Protein AF-A0A1I0KDM8-F1 (afdb_monomer_lite)

Foldseek 3Di:
DLLQLLLPPPQFPARPAFDQAPNDTFSTANPVQQETEHEDEDPLVPDDPVVNVVVLVVVLVVQVVVQVRSVVRVGHYAYEYADPVNLVSNCVVPVVCNVRYDHRPSD

Radius of gyration: 13.16 Å; chains: 1; bounding box: 30×24×37 Å

InterPro domains:
  IPR046277 Domain of unknown function DUF6310 [PF19829] (1-107)

Structure (mmCIF, N/CA/C/O backbone):
data_AF-A0A1I0KDM8-F1
#
_entry.id   AF-A0A1I0KDM8-F1
#
loop_
_atom_site.group_PDB
_atom_site.id
_atom_site.type_symbol
_atom_site.label_atom_id
_atom_site.label_alt_id
_atom_site.label_comp_id
_atom_site.label_asym_id
_atom_site.label_entity_id
_atom_site.label_seq_id
_atom_site.pdbx_PDB_ins_code
_atom_site.Cartn_x
_atom_site.Cartn_y
_atom_site.Cartn_z
_atom_site.occupancy
_atom_site.B_iso_or_equiv
_atom_site.auth_seq_id
_atom_site.auth_comp_id
_atom_site.auth_asym_id
_atom_site.auth_atom_id
_atom_site.pdbx_PDB_model_num
ATOM 1 N N . MET A 1 1 ? 9.424 -15.482 3.924 1.00 87.00 1 MET A N 1
ATOM 2 C CA . MET A 1 1 ? 10.002 -14.125 4.018 1.00 87.00 1 MET A CA 1
ATOM 3 C C . MET A 1 1 ? 8.924 -13.088 4.301 1.00 87.00 1 MET A C 1
ATOM 5 O O . MET A 1 1 ? 9.026 -12.451 5.334 1.00 87.00 1 MET A O 1
ATOM 9 N N . HIS A 1 2 ? 7.876 -12.999 3.472 1.00 95.50 2 HIS A N 1
ATOM 10 C CA . HIS A 1 2 ? 6.695 -12.147 3.681 1.00 95.50 2 HIS A CA 1
ATOM 11 C C . HIS A 1 2 ? 6.246 -12.006 5.147 1.00 95.50 2 HIS A C 1
ATOM 13 O O . HIS A 1 2 ? 6.337 -10.919 5.708 1.00 95.50 2 HIS A O 1
ATOM 19 N N . ASN A 1 3 ? 5.887 -13.119 5.799 1.00 95.31 3 ASN A N 1
ATOM 20 C CA . ASN A 1 3 ? 5.392 -13.101 7.182 1.00 95.31 3 ASN A CA 1
ATOM 21 C C . ASN A 1 3 ? 6.396 -12.494 8.161 1.00 95.31 3 ASN A C 1
ATOM 23 O O . ASN A 1 3 ? 6.010 -11.734 9.032 1.00 95.31 3 ASN A O 1
ATOM 27 N N . ARG A 1 4 ? 7.699 -12.745 7.970 1.00 95.69 4 ARG A N 1
ATOM 28 C CA . ARG A 1 4 ? 8.730 -12.117 8.801 1.00 95.69 4 ARG A CA 1
ATOM 29 C C . ARG A 1 4 ? 8.650 -10.595 8.684 1.00 95.69 4 ARG A C 1
ATOM 31 O O . ARG A 1 4 ? 8.684 -9.929 9.705 1.00 95.69 4 ARG A O 1
ATOM 38 N N . CYS A 1 5 ? 8.521 -10.045 7.481 1.00 96.94 5 CYS A N 1
ATOM 39 C CA . CYS A 1 5 ? 8.454 -8.595 7.291 1.00 96.94 5 CYS A CA 1
ATOM 40 C C . CYS A 1 5 ? 7.156 -7.993 7.849 1.00 96.94 5 CYS A C 1
ATOM 42 O O . CYS A 1 5 ? 7.208 -6.967 8.524 1.00 96.94 5 CYS A O 1
ATOM 44 N N . ALA A 1 6 ? 6.021 -8.669 7.651 1.00 97.56 6 ALA A N 1
ATOM 45 C CA . ALA A 1 6 ? 4.733 -8.288 8.234 1.00 97.56 6 ALA A CA 1
ATOM 46 C C . ALA A 1 6 ? 4.757 -8.302 9.777 1.00 97.56 6 ALA A C 1
ATOM 48 O O . ALA A 1 6 ? 4.365 -7.335 10.433 1.00 97.56 6 ALA A O 1
ATOM 49 N N . ASP A 1 7 ? 5.333 -9.348 10.372 1.00 97.44 7 ASP A N 1
ATOM 50 C CA . ASP A 1 7 ? 5.483 -9.489 11.823 1.00 97.44 7 ASP A CA 1
ATOM 51 C C . ASP A 1 7 ? 6.394 -8.419 12.432 1.00 97.44 7 ASP A C 1
ATOM 53 O O . ASP A 1 7 ? 6.297 -8.133 13.626 1.00 97.44 7 ASP A O 1
ATOM 57 N N . HIS A 1 8 ? 7.293 -7.837 11.634 1.00 97.12 8 HIS A N 1
ATOM 58 C CA . HIS A 1 8 ? 8.235 -6.809 12.074 1.00 97.12 8 HIS A CA 1
ATOM 59 C C . HIS A 1 8 ? 7.763 -5.380 11.790 1.00 97.12 8 HIS A C 1
ATOM 61 O O . HIS A 1 8 ? 8.453 -4.452 12.211 1.00 97.12 8 HIS A O 1
ATOM 67 N N . VAL A 1 9 ? 6.577 -5.183 11.191 1.00 97.69 9 VAL A N 1
ATOM 68 C CA . VAL A 1 9 ? 5.954 -3.852 11.110 1.00 97.69 9 VAL A CA 1
ATOM 69 C C . VAL A 1 9 ? 5.948 -3.219 12.516 1.00 97.69 9 VAL A C 1
ATOM 71 O O . VAL A 1 9 ? 5.490 -3.857 13.479 1.00 97.69 9 VAL A O 1
ATOM 74 N N . PRO A 1 10 ? 6.475 -1.988 12.683 1.00 95.81 10 PRO A N 1
ATOM 75 C CA . PRO A 1 10 ? 6.594 -1.360 13.993 1.00 95.81 10 PRO A CA 1
ATOM 76 C C . PRO A 1 10 ? 5.251 -1.312 14.717 1.00 95.81 10 PRO A C 1
ATOM 78 O O . PRO A 1 10 ? 4.251 -0.882 14.149 1.00 95.81 10 PRO A O 1
ATOM 81 N N . PHE A 1 11 ? 5.223 -1.752 15.976 1.00 95.69 11 PHE A N 1
ATOM 82 C CA . PHE A 1 11 ? 4.005 -1.804 16.796 1.00 95.69 11 PHE A CA 1
ATOM 83 C C . PHE A 1 11 ? 2.839 -2.611 16.185 1.00 95.69 11 PHE A C 1
ATOM 85 O O . PHE A 1 11 ? 1.679 -2.335 16.489 1.00 95.69 11 PHE A O 1
ATOM 92 N N . ASN A 1 12 ? 3.125 -3.619 15.348 1.00 97.12 12 ASN A N 1
ATOM 93 C CA . ASN A 1 12 ? 2.105 -4.559 14.884 1.00 97.12 12 ASN A CA 1
ATOM 94 C C . ASN A 1 12 ? 1.482 -5.318 16.073 1.00 97.12 12 ASN A C 1
ATOM 96 O O . ASN A 1 12 ? 2.191 -6.001 16.816 1.00 97.12 12 ASN A O 1
ATOM 100 N N . ALA A 1 13 ? 0.162 -5.198 16.231 1.00 95.62 13 ALA A N 1
ATOM 101 C CA . ALA A 1 13 ? -0.637 -5.876 17.251 1.00 95.62 13 ALA A CA 1
ATOM 102 C C . ALA A 1 13 ? -1.020 -7.319 16.865 1.00 95.62 13 ALA A C 1
ATOM 104 O O . ALA A 1 13 ? -1.479 -8.079 17.712 1.00 95.62 13 ALA A O 1
ATOM 105 N N . PHE A 1 14 ? -0.828 -7.695 15.599 1.00 93.50 14 PHE A N 1
ATOM 106 C CA . PHE A 1 14 ? -1.165 -8.998 15.027 1.00 93.50 14 PHE A CA 1
ATOM 107 C C . PHE A 1 14 ? 0.111 -9.667 14.498 1.00 93.50 14 PHE A C 1
ATOM 109 O O . PHE A 1 14 ? 0.272 -9.879 13.307 1.00 93.50 14 PHE A O 1
ATOM 116 N N . ARG A 1 15 ? 1.077 -9.959 15.374 1.00 93.81 15 ARG A N 1
ATOM 117 C CA . ARG A 1 15 ? 2.273 -10.727 14.978 1.00 93.81 15 ARG A CA 1
ATOM 118 C C . ARG A 1 15 ? 1.939 -12.216 14.919 1.00 93.81 15 ARG A C 1
ATOM 120 O O . ARG A 1 15 ? 1.324 -12.740 15.845 1.00 93.81 15 ARG A O 1
ATOM 127 N N . GLY A 1 16 ? 2.360 -12.893 13.856 1.00 95.25 16 GLY A N 1
ATOM 128 C CA . GLY A 1 16 ? 2.079 -14.303 13.586 1.00 95.25 16 GLY A CA 1
ATOM 129 C C . GLY A 1 16 ? 0.700 -14.566 12.972 1.00 95.25 16 GLY A C 1
ATOM 130 O O . GLY A 1 16 ? 0.340 -15.727 12.780 1.00 95.25 16 GLY A O 1
ATOM 131 N N . ALA A 1 17 ? -0.076 -13.520 12.670 1.00 94.81 17 ALA A N 1
ATOM 132 C CA . ALA A 1 17 ? -1.407 -13.619 12.078 1.00 94.81 17 ALA A CA 1
ATOM 133 C C . ALA A 1 17 ? -1.744 -12.367 11.257 1.00 94.81 17 ALA A C 1
ATOM 135 O O . ALA A 1 17 ? -1.147 -11.317 11.439 1.00 94.81 17 ALA A O 1
ATOM 136 N N . ASN A 1 18 ? -2.761 -12.459 10.404 1.00 96.88 18 ASN A N 1
ATOM 137 C CA . ASN A 1 18 ? -3.266 -11.309 9.656 1.00 96.88 18 ASN A CA 1
ATOM 138 C C . ASN A 1 18 ? -4.450 -10.659 10.388 1.00 96.88 18 ASN A C 1
ATOM 140 O O . ASN A 1 18 ? -5.228 -11.336 11.066 1.00 96.88 18 ASN A O 1
ATOM 144 N N . ALA A 1 19 ? -4.634 -9.353 10.204 1.00 97.19 19 ALA A N 1
ATOM 145 C CA . ALA A 1 19 ? -5.797 -8.624 10.698 1.00 97.19 19 ALA A CA 1
ATOM 146 C C . ALA A 1 19 ? -6.971 -8.768 9.714 1.00 97.19 19 ALA A C 1
ATOM 148 O O . ALA A 1 19 ? -6.928 -8.243 8.601 1.00 97.19 19 ALA A O 1
ATOM 149 N N . LEU A 1 20 ? -8.031 -9.478 10.113 1.00 97.25 20 LEU A N 1
ATOM 150 C CA . LEU A 1 20 ? -9.230 -9.653 9.290 1.00 97.25 20 LEU A CA 1
ATOM 151 C C . LEU A 1 20 ? -10.200 -8.481 9.489 1.00 97.25 20 LEU A C 1
ATOM 153 O O . LEU A 1 20 ? -10.812 -8.348 10.547 1.00 97.25 20 LEU A O 1
ATOM 157 N N . VAL A 1 21 ? -10.378 -7.660 8.456 1.00 96.88 21 VAL A N 1
ATOM 158 C CA . VAL A 1 21 ? -11.299 -6.518 8.452 1.00 96.88 21 VAL A CA 1
ATOM 159 C C . VAL A 1 21 ? -12.213 -6.634 7.242 1.00 96.88 21 VAL A C 1
ATOM 161 O O . VAL A 1 21 ? -11.751 -6.678 6.105 1.00 96.88 21 VAL A O 1
ATOM 164 N N . ASN A 1 22 ? -13.522 -6.727 7.495 1.00 94.75 22 ASN A N 1
ATOM 165 C CA . ASN A 1 22 ? -14.562 -6.830 6.465 1.00 94.75 22 ASN A CA 1
ATOM 166 C C . ASN A 1 22 ? -14.253 -7.880 5.368 1.00 94.75 22 ASN A C 1
ATOM 168 O O . ASN A 1 22 ? -14.374 -7.624 4.172 1.00 94.75 22 ASN A O 1
ATOM 172 N N . GLY A 1 23 ? -13.782 -9.058 5.790 1.00 95.38 23 GLY A N 1
ATOM 173 C CA . GLY A 1 23 ? -13.435 -10.177 4.907 1.00 95.38 23 GLY A CA 1
ATOM 174 C C . GLY A 1 23 ? -12.066 -10.098 4.215 1.00 95.38 23 GLY A C 1
ATOM 175 O O . GLY A 1 23 ? -11.668 -11.083 3.598 1.00 95.38 23 GLY A O 1
ATOM 176 N N . LYS A 1 24 ? -11.311 -8.996 4.339 1.00 97.62 24 LYS A N 1
ATOM 177 C CA . LYS A 1 24 ? -9.916 -8.893 3.867 1.00 97.62 24 LYS A CA 1
ATOM 178 C C . LYS A 1 24 ? -8.941 -9.128 5.017 1.00 97.62 24 LYS A C 1
ATOM 180 O O . LYS A 1 24 ? -9.059 -8.517 6.074 1.00 97.62 24 LYS A O 1
ATOM 185 N N . ALA A 1 25 ? -7.966 -10.001 4.789 1.00 98.00 25 ALA A N 1
ATOM 186 C CA . ALA A 1 25 ? -6.824 -10.197 5.672 1.00 98.00 25 ALA A CA 1
ATOM 187 C C . ALA A 1 25 ? -5.709 -9.204 5.301 1.00 98.00 25 ALA A C 1
ATOM 189 O O . ALA A 1 25 ? -5.134 -9.318 4.220 1.00 98.00 25 ALA A O 1
ATOM 190 N N . PHE A 1 26 ? -5.443 -8.235 6.172 1.00 98.56 26 PHE A N 1
ATOM 191 C CA . PHE A 1 26 ? -4.319 -7.298 6.080 1.00 98.56 26 PHE A CA 1
ATOM 192 C C . PHE A 1 26 ? -3.117 -7.840 6.858 1.00 98.56 26 PHE A C 1
ATOM 194 O O . PHE A 1 26 ? -3.291 -8.525 7.868 1.00 98.56 26 PHE A O 1
ATOM 201 N N . ASP A 1 27 ? -1.907 -7.513 6.422 1.00 98.44 27 ASP A N 1
ATOM 202 C CA . ASP A 1 27 ? -0.676 -8.141 6.915 1.00 98.44 27 ASP A CA 1
ATOM 203 C C . ASP A 1 27 ? -0.259 -7.666 8.311 1.00 98.44 27 ASP A C 1
ATOM 205 O O . ASP A 1 27 ? 0.410 -8.390 9.044 1.00 98.44 27 ASP A O 1
ATOM 209 N N . ALA A 1 28 ? -0.656 -6.453 8.701 1.00 98.31 28 ALA A N 1
ATOM 210 C CA . ALA A 1 28 ? -0.423 -5.939 10.047 1.00 98.31 28 ALA A CA 1
ATOM 211 C C . ALA A 1 28 ? -1.457 -4.882 10.456 1.00 98.31 28 ALA A C 1
ATOM 213 O O . ALA A 1 28 ? -2.105 -4.246 9.621 1.00 98.31 28 ALA A O 1
ATOM 214 N N . LEU A 1 29 ? -1.576 -4.665 11.770 1.00 98.38 29 LEU A N 1
ATOM 215 C CA . LEU A 1 29 ? -2.375 -3.588 12.355 1.00 98.38 29 LEU A CA 1
ATOM 216 C C . LEU A 1 29 ? -1.571 -2.850 13.425 1.00 98.38 29 LEU A C 1
ATOM 218 O O . LEU A 1 29 ? -1.179 -3.433 14.434 1.00 98.38 29 LEU A O 1
ATOM 222 N N . GLN A 1 30 ? -1.417 -1.540 13.254 1.00 97.94 30 GLN A N 1
ATOM 223 C CA . GLN A 1 30 ? -0.993 -0.633 14.319 1.00 97.94 30 GLN A CA 1
ATOM 224 C C . GLN A 1 30 ? -2.237 -0.138 15.060 1.00 97.94 30 GLN A C 1
ATOM 226 O O . GLN A 1 30 ? -2.949 0.744 14.579 1.00 97.94 30 GLN A O 1
ATOM 231 N N . SER A 1 31 ? -2.529 -0.726 16.222 1.00 94.25 31 SER A N 1
ATOM 232 C CA . SER A 1 31 ? -3.784 -0.487 16.949 1.00 94.25 31 SER A CA 1
ATOM 233 C C . SER A 1 31 ? -3.943 0.964 17.416 1.00 94.25 31 SER A C 1
ATOM 235 O O . SER A 1 31 ? -5.023 1.528 17.259 1.00 94.25 31 SER A O 1
ATOM 237 N N . THR A 1 32 ? -2.871 1.592 17.913 1.00 94.75 32 THR A N 1
ATOM 238 C CA . THR A 1 32 ? -2.890 2.974 18.429 1.00 94.75 32 THR A CA 1
ATOM 239 C C . THR A 1 32 ? -3.289 3.995 17.366 1.00 94.75 32 THR A C 1
ATOM 241 O O . THR A 1 32 ? -4.087 4.886 17.639 1.00 94.75 32 THR A O 1
ATOM 244 N N . THR A 1 33 ? -2.765 3.863 16.146 1.00 97.06 33 THR A N 1
ATOM 245 C CA . THR A 1 33 ? -3.087 4.757 15.019 1.00 97.06 33 THR A CA 1
ATOM 246 C C . THR A 1 33 ? -4.240 4.239 14.165 1.00 97.06 33 THR A C 1
ATOM 248 O O . THR A 1 33 ? -4.648 4.911 13.222 1.00 97.06 33 THR A O 1
ATOM 251 N N . ARG A 1 34 ? -4.762 3.045 14.480 1.00 97.56 34 ARG A N 1
ATOM 252 C CA . ARG A 1 34 ? -5.748 2.315 13.674 1.00 97.56 34 ARG A CA 1
ATOM 253 C C . ARG A 1 34 ? -5.312 2.201 12.209 1.00 97.56 34 ARG A C 1
ATOM 255 O O . ARG A 1 34 ? -6.112 2.431 11.308 1.00 97.56 34 ARG A O 1
ATOM 262 N N . THR A 1 35 ? -4.050 1.855 11.966 1.00 98.62 35 THR A N 1
ATOM 263 C CA . THR A 1 35 ? -3.489 1.745 10.609 1.00 98.62 35 THR A CA 1
ATOM 264 C C . THR A 1 35 ? -3.332 0.286 10.210 1.00 98.62 35 THR A C 1
ATOM 266 O O . THR A 1 35 ? -2.571 -0.443 10.848 1.00 98.62 35 THR A O 1
ATOM 269 N N . LEU A 1 36 ? -4.018 -0.125 9.145 1.00 98.75 36 LEU A N 1
ATOM 270 C CA . LEU A 1 36 ? -3.814 -1.419 8.494 1.00 98.75 36 LEU A CA 1
ATOM 271 C C . LEU A 1 36 ? -2.662 -1.326 7.495 1.00 98.75 36 LEU A C 1
ATOM 273 O O . LEU A 1 36 ? -2.462 -0.287 6.863 1.00 98.75 36 LEU A O 1
ATOM 277 N N . TRP A 1 37 ? -1.921 -2.418 7.355 1.00 98.69 37 TRP A N 1
ATOM 278 C CA . TRP A 1 37 ? -0.774 -2.505 6.462 1.00 98.69 37 TRP A CA 1
ATOM 279 C C . TRP A 1 37 ? -0.932 -3.646 5.467 1.00 98.69 37 TRP A C 1
ATOM 281 O O . TRP A 1 37 ? -1.376 -4.732 5.835 1.00 98.69 37 TRP A O 1
ATOM 291 N N . GLU A 1 38 ? -0.496 -3.397 4.240 1.00 98.56 38 GLU A N 1
ATOM 292 C CA . GLU A 1 38 ? -0.227 -4.420 3.232 1.00 98.56 38 GLU A CA 1
ATOM 293 C C . GLU A 1 38 ? 1.280 -4.409 2.919 1.00 98.56 38 GLU A C 1
ATOM 295 O O . GLU A 1 38 ? 1.885 -3.3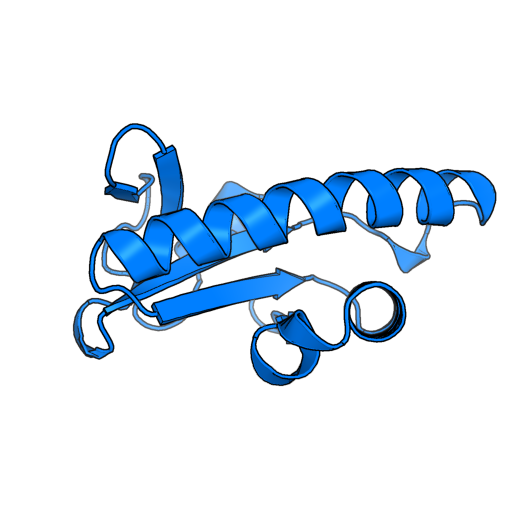49 2.741 1.00 98.56 38 GLU A O 1
ATOM 300 N N . VAL A 1 39 ? 1.913 -5.577 2.875 1.00 98.19 39 VAL A N 1
ATOM 301 C CA . VAL A 1 39 ? 3.362 -5.741 2.754 1.00 98.19 39 VAL A CA 1
ATOM 302 C C . VAL A 1 39 ? 3.707 -6.415 1.431 1.00 98.19 39 VAL A C 1
ATOM 304 O O . VAL A 1 39 ? 3.272 -7.518 1.119 1.00 98.19 39 VAL A O 1
ATOM 307 N N . LYS A 1 40 ? 4.564 -5.774 0.639 1.00 97.75 40 LYS A N 1
ATOM 308 C CA . LYS A 1 40 ? 5.111 -6.322 -0.601 1.00 97.75 40 LYS A CA 1
ATOM 309 C C . LYS A 1 40 ? 6.584 -6.654 -0.381 1.00 97.75 40 LYS A C 1
ATOM 311 O O . LYS A 1 40 ? 7.390 -5.810 0.005 1.00 97.75 40 LYS A O 1
ATOM 316 N N . THR A 1 41 ? 6.925 -7.929 -0.571 1.00 97.00 41 THR A N 1
ATOM 317 C CA . THR A 1 41 ? 8.292 -8.449 -0.357 1.00 97.00 41 THR A CA 1
ATOM 318 C C . THR A 1 41 ? 9.017 -8.806 -1.646 1.00 97.00 41 THR A C 1
ATOM 320 O O . THR A 1 41 ? 10.046 -9.487 -1.610 1.00 97.00 41 THR A O 1
ATOM 323 N N . ASP A 1 42 ? 8.482 -8.331 -2.770 1.00 94.31 42 ASP A N 1
ATOM 324 C CA . ASP A 1 42 ? 9.101 -8.431 -4.081 1.00 94.31 42 ASP A CA 1
ATOM 325 C C . ASP A 1 42 ? 10.556 -7.931 -4.026 1.00 94.31 42 ASP A C 1
ATOM 327 O O . ASP A 1 42 ? 10.899 -7.028 -3.264 1.00 94.31 42 ASP A O 1
ATOM 331 N N . ASN A 1 43 ? 11.431 -8.553 -4.815 1.00 93.25 43 ASN A N 1
ATOM 332 C CA . ASN A 1 43 ? 12.751 -7.997 -5.109 1.00 93.25 43 ASN A CA 1
ATOM 333 C C . ASN A 1 43 ? 12.619 -7.192 -6.402 1.00 93.25 43 ASN A C 1
ATOM 335 O O . ASN A 1 43 ? 13.074 -7.629 -7.461 1.00 93.25 43 ASN A O 1
ATOM 339 N N . PHE A 1 44 ? 11.861 -6.100 -6.333 1.00 97.06 44 PHE A N 1
ATOM 340 C CA . PHE A 1 44 ? 11.318 -5.427 -7.507 1.00 97.06 44 PHE A CA 1
ATOM 341 C C . PHE A 1 44 ? 12.426 -4.856 -8.394 1.00 97.06 44 PHE A C 1
ATOM 343 O O . PHE A 1 44 ? 12.368 -4.957 -9.622 1.00 97.06 44 PHE A O 1
ATOM 350 N N . ASP A 1 45 ? 13.501 -4.366 -7.780 1.00 95.06 45 ASP A N 1
ATOM 351 C CA . ASP A 1 45 ? 14.677 -3.886 -8.501 1.00 95.06 45 ASP A CA 1
ATOM 352 C C . ASP A 1 45 ? 15.416 -4.984 -9.290 1.00 95.06 45 ASP A C 1
ATOM 354 O O . ASP A 1 45 ? 16.123 -4.683 -10.253 1.00 95.06 45 ASP A O 1
ATOM 358 N N . ALA A 1 46 ? 15.214 -6.265 -8.980 1.00 96.88 46 ALA A N 1
ATOM 359 C CA . ALA A 1 46 ? 15.762 -7.363 -9.779 1.00 96.88 46 ALA A CA 1
ATOM 360 C C . ALA A 1 46 ? 14.871 -7.762 -10.970 1.00 96.88 46 ALA A C 1
ATOM 362 O O . ALA A 1 46 ? 15.273 -8.592 -11.787 1.00 96.88 46 ALA A O 1
ATOM 363 N N . TYR A 1 47 ? 13.659 -7.212 -11.087 1.00 97.69 47 TYR A N 1
ATOM 364 C CA . TYR A 1 47 ? 12.738 -7.560 -12.166 1.00 97.69 47 TYR A CA 1
ATOM 365 C C . TYR A 1 47 ? 13.112 -6.904 -13.492 1.00 97.69 47 TYR A C 1
ATOM 367 O O . TYR A 1 47 ? 13.591 -5.767 -13.540 1.00 97.69 47 TYR A O 1
ATOM 375 N N . THR A 1 48 ? 12.814 -7.617 -14.581 1.00 98.31 48 THR A N 1
ATOM 376 C CA . THR A 1 48 ? 12.863 -7.067 -15.939 1.00 98.31 48 THR A CA 1
ATOM 377 C C . THR A 1 48 ? 11.860 -5.916 -16.081 1.00 98.31 48 THR A C 1
ATOM 379 O O . THR A 1 48 ? 10.844 -5.907 -15.378 1.00 98.31 48 THR A O 1
ATOM 382 N N . PRO A 1 49 ? 12.088 -4.957 -16.997 1.00 97.81 49 PRO A N 1
ATOM 383 C CA . PRO A 1 49 ? 11.169 -3.834 -17.195 1.00 97.81 49 PRO A CA 1
ATOM 384 C C . PRO A 1 49 ? 9.713 -4.262 -17.435 1.00 97.81 49 PRO A C 1
ATOM 386 O O . PRO A 1 49 ? 8.800 -3.704 -16.827 1.00 97.81 49 PRO A O 1
ATOM 389 N N . ASP A 1 50 ? 9.499 -5.307 -18.239 1.00 98.12 50 ASP A N 1
ATOM 390 C CA . ASP A 1 50 ? 8.160 -5.833 -18.528 1.00 98.12 50 ASP A CA 1
ATOM 391 C C . ASP A 1 50 ? 7.477 -6.391 -17.274 1.00 98.12 50 ASP A C 1
ATOM 393 O O . ASP A 1 50 ? 6.301 -6.119 -17.020 1.00 98.12 50 ASP A O 1
ATOM 397 N N . LEU A 1 51 ? 8.219 -7.131 -16.442 1.00 98.19 51 LEU A N 1
ATOM 398 C CA . LEU A 1 51 ? 7.680 -7.671 -15.197 1.00 98.19 51 LEU A CA 1
ATOM 399 C C . LEU A 1 51 ? 7.365 -6.551 -14.199 1.00 98.19 51 LEU A C 1
ATOM 401 O O . LEU A 1 51 ? 6.311 -6.594 -13.565 1.00 98.19 51 LEU A O 1
ATOM 405 N N . ARG A 1 52 ? 8.213 -5.517 -14.106 1.00 98.38 52 ARG A N 1
ATOM 406 C CA . ARG A 1 52 ? 7.932 -4.329 -13.284 1.00 98.38 52 ARG A CA 1
ATOM 407 C C . ARG A 1 52 ? 6.611 -3.678 -13.694 1.00 98.38 52 ARG A C 1
ATOM 409 O O . ARG A 1 52 ? 5.776 -3.420 -12.832 1.00 98.38 52 ARG A O 1
ATOM 416 N N . ALA A 1 53 ? 6.376 -3.478 -14.992 1.00 98.06 53 ALA A N 1
ATOM 417 C CA . ALA A 1 53 ? 5.138 -2.873 -15.488 1.00 98.06 53 ALA A CA 1
ATOM 418 C C . ALA A 1 53 ? 3.889 -3.700 -15.125 1.00 98.06 53 ALA A C 1
ATOM 420 O O . ALA A 1 53 ? 2.878 -3.146 -14.684 1.00 98.06 53 ALA A O 1
ATOM 421 N N . ILE A 1 54 ? 3.965 -5.028 -15.259 1.00 98.38 54 ILE A N 1
ATOM 422 C CA . ILE A 1 54 ? 2.871 -5.942 -14.895 1.00 98.38 54 ILE A CA 1
ATOM 423 C C . ILE A 1 54 ? 2.596 -5.892 -13.386 1.00 98.38 54 ILE A C 1
ATOM 425 O O . ILE A 1 54 ? 1.438 -5.766 -12.976 1.00 98.38 54 ILE A O 1
ATOM 429 N N . VAL A 1 55 ? 3.648 -5.968 -12.566 1.00 98.31 55 VAL A N 1
ATOM 430 C CA . VAL A 1 55 ? 3.546 -5.961 -11.100 1.00 98.31 55 VAL A CA 1
ATOM 431 C C . VAL A 1 55 ? 2.952 -4.649 -10.600 1.00 98.31 55 VAL A C 1
ATOM 433 O O . VAL A 1 55 ? 1.990 -4.689 -9.837 1.00 98.31 55 VAL A O 1
ATOM 436 N N . ILE A 1 56 ? 3.444 -3.499 -11.074 1.00 98.50 56 ILE A N 1
ATOM 437 C CA . ILE A 1 56 ? 2.921 -2.185 -10.672 1.00 98.50 56 ILE A CA 1
ATOM 438 C C . ILE A 1 56 ? 1.450 -2.043 -11.046 1.00 98.50 56 ILE A C 1
ATOM 440 O O . ILE A 1 56 ? 0.641 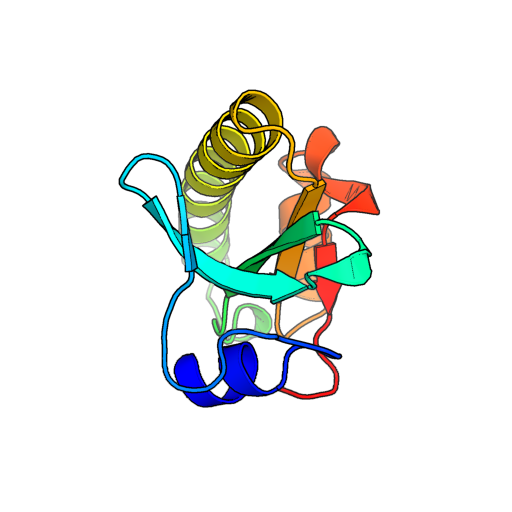-1.680 -10.195 1.00 98.50 56 ILE A O 1
ATOM 444 N N . LYS A 1 57 ? 1.066 -2.396 -12.280 1.00 98.50 57 LYS A N 1
ATOM 445 C CA . LYS A 1 57 ? -0.335 -2.309 -12.713 1.00 98.50 57 LYS A CA 1
ATOM 446 C C . LYS A 1 57 ? -1.261 -3.136 -11.818 1.00 98.50 57 LYS A C 1
ATOM 448 O O . LYS A 1 57 ? -2.335 -2.665 -11.449 1.00 98.50 57 LYS A O 1
ATOM 453 N N . LYS A 1 58 ? -0.854 -4.362 -11.478 1.00 98.56 58 LYS A N 1
ATOM 454 C CA . LYS A 1 58 ? -1.627 -5.241 -10.594 1.00 98.56 58 LYS A CA 1
ATOM 455 C C . LYS A 1 58 ? -1.714 -4.663 -9.180 1.00 98.56 58 LYS A C 1
ATOM 457 O O . LYS A 1 58 ? -2.812 -4.520 -8.648 1.00 98.56 58 LYS A O 1
ATOM 462 N N . GLN A 1 59 ? -0.573 -4.316 -8.592 1.00 98.50 59 GLN A N 1
ATOM 463 C CA . GLN A 1 59 ? -0.511 -3.868 -7.205 1.00 98.50 59 GLN A CA 1
ATOM 464 C C . GLN A 1 59 ? -1.225 -2.534 -6.996 1.00 98.50 59 GLN A C 1
ATOM 466 O O . GLN A 1 59 ? -1.911 -2.388 -5.996 1.00 98.50 59 GLN A O 1
ATOM 471 N N . VAL A 1 60 ? -1.156 -1.590 -7.938 1.00 98.62 60 VAL A N 1
ATOM 472 C CA . VAL A 1 60 ? -1.916 -0.332 -7.845 1.00 98.62 60 VAL A CA 1
ATOM 473 C C . VAL A 1 60 ? -3.416 -0.597 -7.699 1.00 98.62 60 VAL A C 1
ATOM 475 O O . VAL A 1 60 ? -4.048 -0.030 -6.809 1.00 98.62 60 VAL A O 1
ATOM 478 N N . ALA A 1 61 ? -3.979 -1.483 -8.526 1.00 98.50 61 ALA A N 1
ATOM 479 C CA . ALA A 1 61 ? -5.403 -1.804 -8.470 1.00 98.50 61 ALA A CA 1
ATOM 480 C C . ALA A 1 61 ? -5.797 -2.475 -7.140 1.00 98.50 61 ALA A C 1
ATOM 482 O O . ALA A 1 61 ? -6.837 -2.154 -6.564 1.00 98.50 61 ALA A O 1
ATOM 483 N N . GLU A 1 62 ? -4.961 -3.386 -6.635 1.00 98.50 62 GLU A N 1
ATOM 484 C CA . GLU A 1 62 ? -5.176 -4.058 -5.347 1.00 98.50 62 GLU A CA 1
ATOM 485 C C . GLU A 1 62 ? -5.088 -3.066 -4.176 1.00 98.50 62 GLU A C 1
ATOM 487 O O . GLU A 1 62 ? -6.021 -2.968 -3.381 1.00 98.50 62 GLU A O 1
ATOM 492 N N . LEU A 1 63 ? -4.024 -2.261 -4.122 1.00 98.75 63 LEU A N 1
ATOM 493 C CA . LEU A 1 63 ? -3.760 -1.312 -3.039 1.00 98.75 63 LEU A CA 1
ATOM 494 C C . LEU A 1 63 ? -4.807 -0.195 -2.964 1.00 98.75 63 LEU A C 1
ATOM 496 O O . LEU A 1 63 ? -5.180 0.222 -1.869 1.00 98.75 63 LEU A O 1
ATOM 500 N N . GLN A 1 64 ? -5.315 0.287 -4.103 1.00 98.56 64 GLN A N 1
ATOM 501 C CA . GLN A 1 64 ? -6.408 1.267 -4.119 1.00 98.56 64 GLN A CA 1
ATOM 502 C C . GLN A 1 64 ? -7.688 0.682 -3.516 1.00 98.56 64 GLN A C 1
ATOM 504 O O . GLN A 1 64 ? -8.281 1.289 -2.625 1.00 98.56 64 GLN A O 1
ATOM 509 N N . ARG A 1 65 ? -8.066 -0.535 -3.924 1.00 98.19 65 ARG A N 1
ATOM 510 C CA . ARG A 1 65 ? -9.231 -1.237 -3.370 1.00 98.19 65 ARG A CA 1
ATOM 511 C C . ARG A 1 65 ? -9.080 -1.508 -1.871 1.00 98.19 65 ARG A C 1
ATOM 513 O O . ARG A 1 65 ? -10.030 -1.351 -1.108 1.00 98.19 65 ARG A O 1
ATOM 520 N N . GLU A 1 66 ? -7.903 -1.949 -1.445 1.00 98.62 66 GLU A N 1
ATOM 521 C CA . GLU A 1 66 ? -7.607 -2.248 -0.042 1.00 98.62 66 GLU A CA 1
ATOM 522 C C . GLU A 1 66 ? -7.630 -0.990 0.826 1.00 98.62 66 GLU A C 1
ATOM 524 O O . GLU A 1 66 ? -8.203 -1.010 1.918 1.00 98.62 66 GLU A O 1
ATOM 529 N N . ARG A 1 67 ? -7.092 0.123 0.314 1.00 98.50 67 ARG A N 1
ATOM 530 C CA . ARG A 1 67 ? -7.192 1.437 0.951 1.00 98.50 67 ARG A CA 1
ATOM 531 C C . ARG A 1 67 ? -8.645 1.858 1.136 1.00 98.50 67 ARG A C 1
ATOM 533 O O . ARG A 1 67 ? -9.011 2.257 2.238 1.00 98.50 67 ARG A O 1
ATOM 540 N N . GLU A 1 68 ? -9.461 1.786 0.086 1.00 98.19 68 GLU A N 1
ATOM 541 C CA . GLU A 1 68 ? -10.882 2.150 0.153 1.00 98.19 68 GLU A CA 1
ATOM 542 C C . GLU A 1 68 ? -11.623 1.301 1.194 1.00 98.19 68 GLU A C 1
ATOM 544 O O . GLU A 1 68 ? -12.381 1.832 2.007 1.00 98.19 68 GLU A O 1
ATOM 549 N N . LEU A 1 69 ? -11.349 -0.007 1.236 1.00 98.56 69 LEU A N 1
ATOM 550 C CA . LEU A 1 69 ? -11.934 -0.916 2.222 1.00 98.56 69 LEU A CA 1
ATOM 551 C C . LEU A 1 69 ? -11.505 -0.566 3.654 1.00 98.56 69 LEU A C 1
ATOM 553 O O . LEU A 1 69 ? -12.351 -0.527 4.551 1.00 98.56 69 LEU A O 1
ATOM 557 N N . ALA A 1 70 ? -10.216 -0.295 3.876 1.00 98.50 70 ALA A N 1
ATOM 558 C CA . ALA A 1 70 ? -9.700 0.124 5.177 1.00 98.50 70 ALA A CA 1
ATOM 559 C C . ALA A 1 70 ? -10.371 1.427 5.645 1.00 98.50 70 ALA A C 1
ATOM 561 O O . ALA A 1 70 ? -10.869 1.499 6.772 1.00 98.50 70 ALA A O 1
ATOM 562 N N . GLN A 1 71 ? -10.465 2.418 4.755 1.00 98.19 71 GLN A N 1
ATOM 563 C CA . GLN A 1 71 ? -11.097 3.708 5.032 1.00 98.19 71 GLN A CA 1
ATOM 564 C C . GLN A 1 71 ? -12.592 3.564 5.338 1.00 98.19 71 GLN A C 1
ATOM 566 O O . GLN A 1 71 ? -13.067 4.137 6.319 1.00 98.19 71 GLN A O 1
ATOM 571 N N . ALA A 1 72 ? -13.322 2.744 4.575 1.00 98.38 72 ALA A N 1
ATOM 572 C CA . ALA A 1 72 ? -14.734 2.451 4.829 1.00 98.38 72 ALA A CA 1
ATOM 573 C C . ALA A 1 72 ? -14.969 1.794 6.203 1.00 98.38 72 ALA A C 1
ATOM 575 O O . ALA A 1 72 ? -16.030 1.962 6.799 1.00 98.38 72 ALA A O 1
ATOM 576 N N . CYS A 1 73 ? -13.968 1.085 6.734 1.00 98.12 73 CYS A N 1
ATOM 577 C CA . CYS A 1 73 ? -14.003 0.475 8.065 1.00 98.12 73 CYS A CA 1
ATOM 578 C C . CYS A 1 73 ? -13.426 1.380 9.176 1.00 98.12 73 CYS A C 1
ATOM 580 O O . CYS A 1 73 ? -13.289 0.940 10.320 1.00 98.12 73 CYS A O 1
ATOM 582 N N . GLY A 1 74 ? -13.074 2.634 8.869 1.00 98.06 74 GLY A N 1
ATOM 583 C CA . GLY A 1 74 ? -12.532 3.588 9.840 1.00 98.06 74 GLY A CA 1
ATOM 584 C C . GLY A 1 74 ? -11.087 3.297 10.264 1.00 98.06 74 GLY A C 1
ATOM 585 O O . GLY A 1 74 ? -10.731 3.524 11.428 1.00 98.06 74 GLY A O 1
ATOM 586 N N . PHE A 1 75 ? -10.277 2.757 9.350 1.00 98.62 75 PHE A N 1
ATOM 587 C CA . PHE A 1 75 ? -8.837 2.552 9.513 1.00 98.62 75 PHE A CA 1
ATOM 588 C C . PHE A 1 75 ? -8.039 3.443 8.552 1.00 98.62 75 PHE A C 1
ATOM 590 O O . PHE A 1 75 ? -8.475 3.750 7.442 1.00 98.62 75 PHE A O 1
ATOM 597 N N . GLY A 1 76 ? -6.834 3.824 8.973 1.00 98.44 76 GLY A N 1
ATOM 598 C CA . GLY A 1 76 ? -5.787 4.272 8.062 1.00 98.44 76 GLY A CA 1
ATOM 599 C C . GLY A 1 76 ? -5.211 3.097 7.265 1.00 98.44 76 GLY A C 1
ATOM 600 O O . GLY A 1 76 ? -5.407 1.934 7.622 1.00 98.44 76 GLY A O 1
ATOM 601 N N . PHE A 1 77 ? -4.460 3.403 6.209 1.00 98.75 77 PHE A N 1
ATOM 602 C CA . PHE A 1 77 ? -3.846 2.403 5.338 1.00 98.75 77 PHE A CA 1
ATOM 603 C C . PHE A 1 77 ? -2.397 2.768 5.028 1.00 98.75 77 PHE A C 1
ATOM 605 O O . PHE A 1 77 ? -2.097 3.936 4.774 1.00 98.75 77 PHE A O 1
ATOM 612 N N . ARG A 1 78 ? -1.511 1.774 5.049 1.00 98.69 78 ARG A N 1
ATOM 613 C CA . ARG A 1 78 ? -0.107 1.908 4.663 1.00 98.69 78 ARG A CA 1
ATOM 614 C C . ARG A 1 78 ? 0.374 0.705 3.869 1.00 98.69 78 ARG A C 1
ATOM 616 O O . ARG A 1 78 ? -0.168 -0.390 3.984 1.00 98.69 78 ARG A O 1
ATOM 623 N N . VAL A 1 79 ? 1.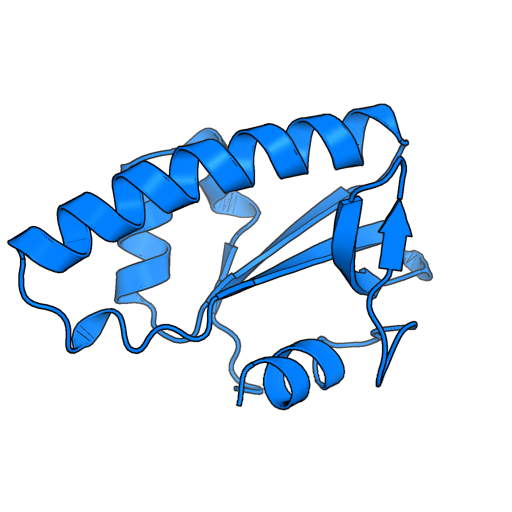426 0.929 3.093 1.00 98.75 79 VAL A N 1
ATOM 624 C CA . VAL A 1 79 ? 2.073 -0.097 2.277 1.00 98.75 79 VAL A CA 1
ATOM 625 C C . VAL A 1 79 ? 3.538 -0.194 2.672 1.00 98.75 79 VAL A C 1
ATOM 627 O O . VAL A 1 79 ? 4.227 0.821 2.751 1.00 98.75 79 VAL A O 1
ATOM 630 N N . GLY A 1 80 ? 4.017 -1.407 2.921 1.00 98.38 80 GLY A N 1
ATOM 631 C CA . GLY A 1 80 ? 5.439 -1.684 3.095 1.00 98.38 80 GLY A CA 1
ATOM 632 C C . GLY A 1 80 ? 6.034 -2.270 1.819 1.00 98.38 80 GLY A C 1
ATOM 633 O O . GLY A 1 80 ? 5.497 -3.245 1.303 1.00 98.38 80 GLY A O 1
ATOM 634 N N . VAL A 1 81 ? 7.145 -1.724 1.329 1.00 98.50 81 VAL A N 1
ATOM 635 C CA . VAL A 1 81 ? 7.939 -2.294 0.222 1.00 98.50 81 VAL A CA 1
ATOM 636 C C . VAL A 1 81 ? 9.393 -2.478 0.647 1.00 98.50 81 VAL A C 1
ATOM 638 O O . VAL A 1 81 ? 9.826 -1.893 1.637 1.00 98.50 81 VAL A O 1
ATOM 641 N N . ARG A 1 82 ? 10.165 -3.288 -0.079 1.00 96.06 82 ARG A N 1
ATOM 642 C CA . ARG A 1 82 ? 11.569 -3.570 0.276 1.00 96.06 82 ARG A CA 1
ATOM 643 C C . ARG A 1 82 ? 12.582 -2.639 -0.350 1.00 96.06 82 ARG A C 1
ATOM 645 O O . ARG A 1 82 ? 13.636 -2.410 0.232 1.00 96.06 82 ARG A O 1
ATOM 652 N N . ASP A 1 83 ? 12.281 -2.136 -1.534 1.00 94.31 83 ASP A N 1
ATOM 653 C CA . ASP A 1 83 ? 13.222 -1.344 -2.304 1.00 94.31 83 ASP A CA 1
ATOM 654 C C . ASP A 1 83 ? 12.627 0.009 -2.697 1.00 94.31 83 ASP A C 1
ATOM 656 O O . ASP A 1 83 ? 11.415 0.186 -2.867 1.00 94.31 83 ASP A O 1
ATOM 660 N N . ALA A 1 84 ? 13.508 1.007 -2.772 1.00 96.75 84 ALA A N 1
ATOM 661 C CA . ALA A 1 84 ? 13.128 2.377 -3.089 1.00 96.75 84 ALA A CA 1
ATOM 662 C C . ALA A 1 84 ? 12.612 2.503 -4.531 1.00 96.75 84 ALA A C 1
ATOM 664 O O . ALA A 1 84 ? 11.761 3.353 -4.796 1.00 96.75 84 ALA A O 1
ATOM 665 N N . GLY A 1 85 ? 13.081 1.641 -5.443 1.00 97.94 85 GLY A N 1
ATOM 666 C CA . GLY A 1 85 ? 12.583 1.566 -6.813 1.00 97.94 85 GLY A CA 1
ATOM 667 C C . GLY A 1 85 ? 11.115 1.149 -6.871 1.00 97.94 85 GLY A C 1
ATOM 668 O O . GLY A 1 85 ? 10.332 1.766 -7.596 1.00 97.94 85 GLY A O 1
ATOM 669 N N . HIS A 1 86 ? 10.709 0.168 -6.060 1.00 98.25 86 HIS A N 1
ATOM 670 C CA . HIS A 1 86 ? 9.317 -0.265 -5.941 1.00 98.25 86 HIS A CA 1
ATOM 671 C C . HIS A 1 86 ? 8.428 0.844 -5.406 1.00 98.25 86 HIS A C 1
ATOM 673 O O . HIS A 1 86 ? 7.368 1.103 -5.977 1.00 98.25 86 HIS A O 1
ATOM 679 N N . LYS A 1 87 ? 8.888 1.530 -4.350 1.00 98.44 87 LYS A N 1
ATOM 680 C CA . LYS A 1 87 ? 8.202 2.704 -3.806 1.00 98.44 87 LYS A CA 1
ATOM 681 C C . LYS A 1 87 ? 7.966 3.727 -4.916 1.00 98.44 87 LYS A C 1
ATOM 683 O O . LYS A 1 87 ? 6.818 3.971 -5.268 1.00 98.44 87 LYS A O 1
ATOM 688 N N . ALA A 1 88 ? 9.034 4.232 -5.530 1.00 98.38 88 ALA A N 1
ATOM 689 C CA . ALA A 1 88 ? 8.941 5.276 -6.548 1.00 98.38 88 ALA A CA 1
ATOM 690 C C . ALA A 1 88 ? 8.037 4.874 -7.728 1.00 98.38 88 ALA A C 1
ATOM 692 O O . ALA A 1 88 ? 7.275 5.691 -8.242 1.00 98.38 88 ALA A O 1
ATOM 693 N N . ALA A 1 89 ? 8.083 3.608 -8.150 1.00 98.44 89 ALA A N 1
ATOM 694 C CA . ALA A 1 89 ? 7.248 3.112 -9.236 1.00 98.44 89 ALA A CA 1
ATOM 695 C C . ALA A 1 89 ? 5.751 3.063 -8.872 1.00 98.44 89 ALA A C 1
ATOM 697 O O . ALA A 1 89 ? 4.913 3.393 -9.713 1.00 98.44 89 ALA A O 1
ATOM 698 N N . LEU A 1 90 ? 5.404 2.683 -7.636 1.00 98.62 90 LEU A N 1
ATOM 699 C CA . LEU A 1 90 ? 4.022 2.722 -7.148 1.00 98.62 90 LEU A CA 1
ATOM 700 C C . LEU A 1 90 ? 3.516 4.162 -7.002 1.00 98.62 90 LEU A C 1
ATOM 702 O O . LEU A 1 90 ? 2.391 4.444 -7.410 1.00 98.62 90 LEU A O 1
ATOM 706 N N . GLU A 1 91 ? 4.339 5.069 -6.472 1.00 98.50 91 GLU A N 1
ATOM 707 C CA . GLU A 1 91 ? 3.997 6.491 -6.309 1.00 98.50 91 GLU A CA 1
ATOM 708 C C . GLU A 1 91 ? 3.750 7.166 -7.662 1.00 98.50 91 GLU A C 1
ATOM 710 O O . GLU A 1 91 ? 2.740 7.841 -7.848 1.00 98.50 91 GLU A O 1
ATOM 715 N N . LEU A 1 92 ? 4.618 6.904 -8.644 1.00 98.25 92 LEU A N 1
ATOM 716 C CA . LEU A 1 92 ? 4.463 7.422 -10.002 1.00 98.25 92 LEU A CA 1
ATOM 717 C C . L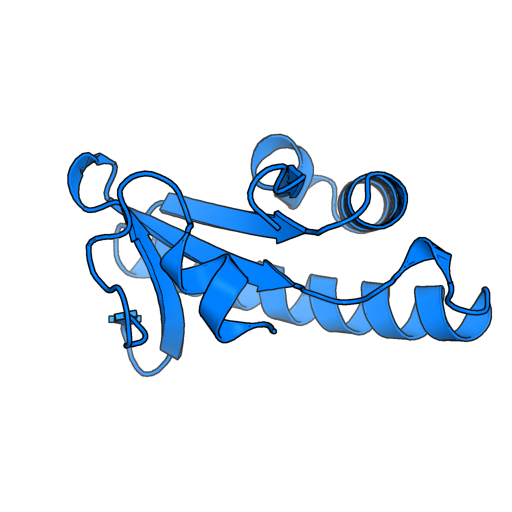EU A 1 92 ? 3.181 6.906 -10.671 1.00 98.25 92 LEU A C 1
ATOM 719 O O . LEU A 1 92 ? 2.480 7.662 -11.342 1.00 98.25 92 LEU A O 1
ATOM 723 N N . ALA A 1 93 ? 2.880 5.615 -10.516 1.00 98.38 93 ALA A N 1
ATOM 724 C CA . ALA A 1 93 ? 1.709 5.001 -11.135 1.00 98.38 93 ALA A CA 1
ATOM 725 C C . ALA A 1 93 ? 0.394 5.356 -10.423 1.00 98.38 93 ALA A C 1
ATOM 727 O O . ALA A 1 93 ? -0.670 5.334 -11.044 1.00 98.38 93 ALA A O 1
ATOM 728 N N . ALA A 1 94 ? 0.454 5.673 -9.130 1.00 98.12 94 ALA A N 1
ATOM 729 C CA . ALA A 1 94 ? -0.696 6.018 -8.313 1.00 98.12 94 ALA A CA 1
ATOM 730 C C . ALA A 1 94 ? -0.335 7.105 -7.286 1.00 98.12 94 ALA A C 1
ATOM 732 O O . ALA A 1 94 ? -0.140 6.789 -6.110 1.00 98.12 94 ALA A O 1
ATOM 733 N N . PRO A 1 95 ? -0.362 8.393 -7.681 1.00 97.44 95 PRO A N 1
ATOM 734 C CA . PRO A 1 95 ? -0.015 9.512 -6.793 1.00 97.44 95 PRO A CA 1
ATOM 735 C C . PRO A 1 95 ? -0.842 9.557 -5.502 1.00 97.44 95 PRO A C 1
ATOM 737 O O . PRO A 1 95 ? -0.388 10.004 -4.457 1.00 97.44 95 PRO A O 1
ATOM 740 N N . ALA A 1 96 ? -2.060 9.009 -5.531 1.00 96.44 96 ALA A N 1
ATOM 741 C CA . ALA A 1 96 ? -2.903 8.891 -4.348 1.00 96.44 96 ALA A CA 1
ATOM 742 C C . ALA A 1 96 ? -2.308 7.990 -3.239 1.00 96.44 96 ALA A C 1
ATOM 744 O O . ALA A 1 96 ? -2.846 7.994 -2.130 1.00 96.44 96 ALA A O 1
ATOM 745 N N . LEU A 1 97 ? -1.269 7.196 -3.527 1.00 97.44 97 LEU A N 1
ATOM 746 C CA . LEU A 1 97 ? -0.570 6.320 -2.581 1.00 97.44 97 LEU A CA 1
ATOM 747 C C . LEU A 1 97 ? 0.751 6.911 -2.054 1.00 97.44 97 LEU A C 1
ATOM 749 O O . LEU A 1 97 ? 1.331 6.299 -1.162 1.00 97.44 97 LEU A O 1
ATOM 753 N N . GLU A 1 98 ? 1.209 8.064 -2.556 1.00 95.50 98 GLU A N 1
ATOM 754 C CA . GLU A 1 98 ? 2.552 8.620 -2.301 1.00 95.50 98 GLU A CA 1
ATOM 755 C C . GLU A 1 98 ? 2.928 8.659 -0.811 1.00 95.50 98 GLU A C 1
ATOM 757 O O . GLU A 1 98 ? 3.867 8.013 -0.352 1.00 95.50 98 GLU A O 1
ATOM 762 N N . GLU A 1 99 ? 2.098 9.281 0.017 1.00 96.88 99 GLU A N 1
ATOM 763 C CA . GLU A 1 99 ? 2.382 9.416 1.453 1.00 96.88 99 GLU A CA 1
ATOM 764 C C . GLU A 1 99 ? 2.091 8.142 2.278 1.00 96.88 99 GLU A C 1
ATOM 766 O O . GLU A 1 99 ? 2.288 8.106 3.500 1.00 96.88 99 GLU A O 1
ATOM 771 N N . LEU A 1 100 ? 1.609 7.077 1.630 1.00 98.31 100 LEU A N 1
ATOM 772 C CA . LEU A 1 100 ? 1.188 5.832 2.277 1.00 98.31 100 LEU A CA 1
ATOM 773 C C . LEU A 1 100 ? 2.254 4.731 2.199 1.00 98.31 100 LEU A C 1
ATOM 775 O O . LEU A 1 100 ? 2.135 3.737 2.921 1.00 98.31 100 LEU A O 1
ATOM 779 N N . ILE A 1 101 ? 3.277 4.891 1.353 1.00 98.56 101 ILE A N 1
ATOM 780 C CA . ILE A 1 101 ? 4.272 3.851 1.072 1.00 98.56 101 ILE A CA 1
ATOM 781 C C . ILE A 1 101 ? 5.560 4.086 1.875 1.00 98.56 101 ILE A C 1
ATOM 783 O O . ILE A 1 101 ? 6.230 5.120 1.773 1.00 98.56 101 ILE A O 1
ATOM 787 N N . ALA A 1 102 ? 5.945 3.077 2.654 1.00 98.06 102 ALA A N 1
ATOM 788 C CA . ALA A 1 102 ? 7.190 3.034 3.407 1.00 98.06 102 ALA A CA 1
ATOM 789 C C . ALA A 1 102 ? 8.136 1.969 2.836 1.00 98.06 102 ALA A C 1
ATOM 791 O O . ALA A 1 102 ? 7.728 0.834 2.586 1.00 98.06 102 ALA A O 1
ATOM 792 N N . VAL A 1 103 ? 9.415 2.324 2.687 1.00 97.81 103 VAL A N 1
ATOM 793 C CA . VAL A 1 103 ? 10.478 1.327 2.514 1.00 97.81 103 VAL A CA 1
ATOM 794 C C . VAL A 1 103 ? 10.750 0.718 3.888 1.00 97.81 103 VAL A C 1
ATOM 796 O O . VAL A 1 103 ? 11.000 1.446 4.847 1.00 97.81 103 VAL A O 1
ATOM 799 N N . MET A 1 104 ? 10.634 -0.600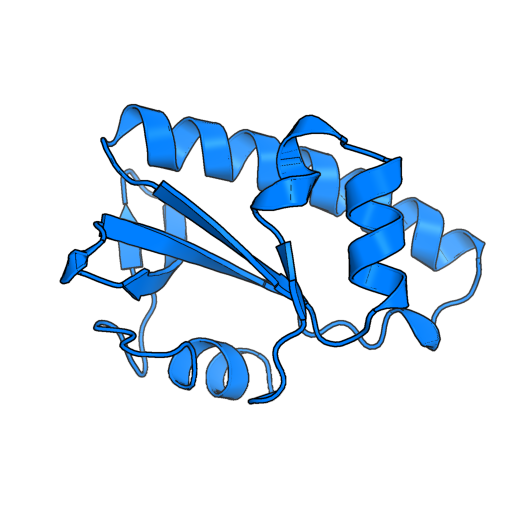 3.992 1.00 96.88 104 MET A N 1
ATOM 800 C CA . MET A 1 104 ? 10.765 -1.343 5.240 1.00 96.88 104 MET A CA 1
ATOM 801 C C . MET A 1 104 ? 12.240 -1.655 5.504 1.00 96.88 104 MET A C 1
ATOM 803 O O . MET A 1 104 ? 12.748 -2.647 4.999 1.00 96.88 104 MET A O 1
ATOM 807 N N . ASP A 1 105 ? 12.920 -0.857 6.326 1.00 94.19 105 ASP A N 1
ATOM 808 C CA . ASP A 1 105 ? 14.302 -1.123 6.768 1.00 94.19 105 ASP A CA 1
ATOM 809 C C . ASP A 1 105 ? 14.408 -2.268 7.802 1.00 94.19 105 ASP A C 1
ATOM 811 O O . ASP A 1 105 ? 15.499 -2.687 8.187 1.00 94.19 105 ASP A O 1
ATOM 815 N N . TRP A 1 106 ? 13.263 -2.811 8.223 1.00 93.00 106 TRP A N 1
ATOM 816 C CA . TRP A 1 106 ? 13.123 -4.017 9.046 1.00 93.00 106 TRP A CA 1
ATOM 817 C C . TRP A 1 106 ? 12.908 -5.307 8.225 1.00 93.00 106 TRP A C 1
A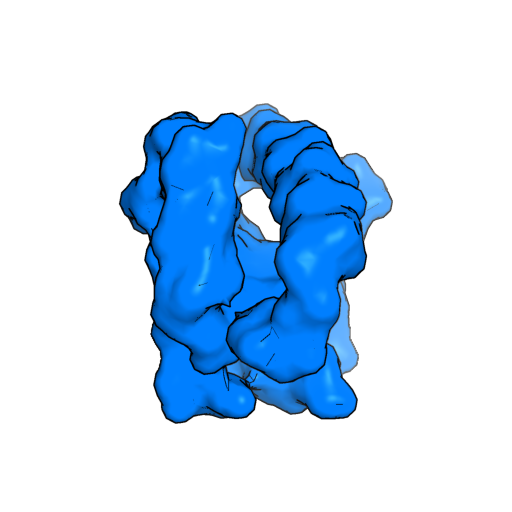TOM 819 O O . TRP A 1 106 ? 12.645 -6.372 8.798 1.00 93.00 106 TRP A O 1
ATOM 829 N N . CYS A 1 107 ? 12.996 -5.204 6.895 1.00 87.31 107 CYS A N 1
ATOM 830 C CA . CYS A 1 107 ? 12.862 -6.256 5.884 1.00 87.31 107 CYS A CA 1
ATOM 831 C C . CYS A 1 107 ? 14.001 -6.117 4.838 1.00 87.31 107 CYS A C 1
ATOM 833 O O . CYS A 1 107 ? 14.168 -7.056 4.022 1.00 87.31 107 CYS A O 1
#

pLDDT: mean 97.17, std 2.01, range [87.0, 98.75]

Secondary structure (DSSP, 8-state):
-HHHHHHTSTTBS-TTS-EEETTEEESEEETTTTEEEEE----GGGS-HHHHHHHHHHHHHHHHHHHHHHHHTT-EEEEEESSHHHHHHHHHH-GGGGGGEEE-TT-

Organism: NCBI:txid83460

Sequence (107 aa):
MHNRCADHVPFNAFRGANALVNGKAFDALQSTTRTLWEVKTDNFDAYTPDLRAIVIKKQVAELQRERELAQACGFGFRVGVRDAGHKAALELAAPALEELIAVMDWC